Protein AF-A0A3B4X1A1-F1 (afdb_monomer)

Secondary structure (DSSP, 8-state):
---------SSHHHHHHHHHHHHHHHHHHHHHHHHHHHHHHHHHHHHHHHHHHHHHHHHHHHHHHHHHHH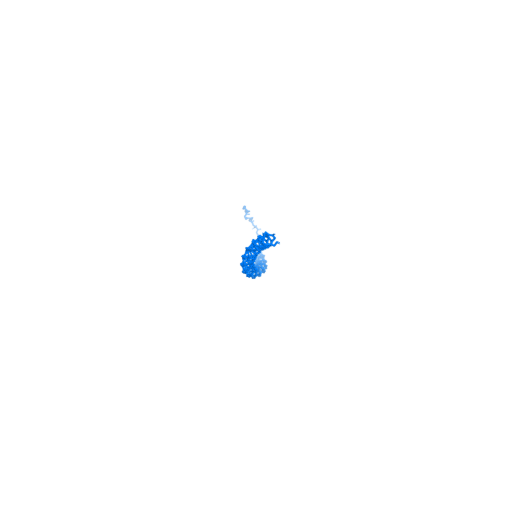HHHHHHHHHHHHHHHHHHHHHHHHHHHHHHHHHHHHHHHHHHHHHHHHHHHHHHH-

Organism: NCBI:txid1841481

Mean predicted aligned error: 9.8 Å

Radius of gyration: 51.91 Å; Cα contacts (8 Å, |Δi|>4): 2; chains: 1; bounding box: 93×18×146 Å

Foldseek 3Di:
DDPPPPDDDPDPVRVVVVVVVVVVVVVVVVVVVVVVVVVVVVVVVVVVVVVVVVVVVVVVVVVVVVVVVVVVVVVVVVVVVVVVVVVVVVVVVVVVVVVVVVVVVVVVVVVVVVVVVVVVVVVVVD

Structure (mmCIF, N/CA/C/O backbone):
data_AF-A0A3B4X1A1-F1
#
_entry.id   AF-A0A3B4X1A1-F1
#
loop_
_atom_site.group_PDB
_atom_site.id
_atom_site.type_symbol
_atom_site.label_atom_id
_atom_site.label_alt_id
_atom_site.label_comp_id
_atom_site.label_asym_id
_atom_site.label_entity_id
_atom_site.label_seq_id
_atom_site.pdbx_PDB_ins_code
_atom_site.Cartn_x
_atom_site.Cartn_y
_atom_site.Cartn_z
_atom_site.occupancy
_atom_site.B_iso_or_equiv
_atom_site.auth_seq_id
_atom_site.auth_comp_id
_atom_site.auth_asym_id
_atom_site.auth_atom_id
_atom_site.pdbx_PDB_model_num
ATOM 1 N N . MET A 1 1 ? -12.500 -7.239 60.678 1.00 36.41 1 MET A N 1
ATOM 2 C CA . MET A 1 1 ? -13.827 -7.825 60.943 1.00 36.41 1 MET A CA 1
ATOM 3 C C . MET A 1 1 ? -14.433 -7.022 62.071 1.00 36.41 1 MET A C 1
ATOM 5 O O . MET A 1 1 ? -13.824 -6.971 63.129 1.00 36.41 1 MET A O 1
ATOM 9 N N . VAL A 1 2 ? -15.509 -6.285 61.802 1.00 45.53 2 VAL A N 1
ATOM 10 C CA . VAL A 1 2 ? -16.198 -5.495 62.829 1.00 45.53 2 VAL A CA 1
ATOM 11 C C . VAL A 1 2 ? -17.078 -6.470 63.606 1.00 45.53 2 VAL A C 1
ATOM 13 O O . VAL A 1 2 ? -17.875 -7.182 62.997 1.00 45.53 2 VAL A O 1
ATOM 16 N N . GLU A 1 3 ? -16.858 -6.585 64.915 1.00 44.62 3 GLU A N 1
ATOM 17 C CA . GLU A 1 3 ? -17.705 -7.400 65.791 1.00 44.62 3 GLU A CA 1
ATOM 18 C C . GLU A 1 3 ? -19.159 -6.909 65.700 1.00 44.62 3 GLU A C 1
ATOM 20 O O . GLU A 1 3 ? -19.377 -5.693 65.698 1.00 44.62 3 GLU A O 1
ATOM 25 N N . PRO A 1 4 ? -20.166 -7.803 65.630 1.00 50.97 4 PRO A N 1
ATOM 26 C CA . PRO A 1 4 ? -21.552 -7.371 65.622 1.00 50.97 4 PRO A CA 1
ATOM 27 C C . PRO A 1 4 ? -21.868 -6.771 66.991 1.00 50.97 4 PRO A C 1
ATOM 29 O O . PRO A 1 4 ? -21.942 -7.479 67.998 1.00 50.97 4 PRO A O 1
ATOM 32 N N . THR A 1 5 ? -22.031 -5.451 67.040 1.00 55.78 5 THR A N 1
ATOM 33 C CA . THR A 1 5 ? -22.510 -4.754 68.229 1.00 55.78 5 THR A CA 1
ATOM 34 C C . THR A 1 5 ? -23.857 -5.343 68.623 1.00 55.78 5 THR A C 1
ATOM 36 O O . THR A 1 5 ? -24.813 -5.314 67.850 1.00 55.78 5 THR A O 1
ATOM 39 N N . THR A 1 6 ? -23.928 -5.896 69.832 1.00 59.66 6 THR A N 1
ATOM 40 C CA . THR A 1 6 ? -25.172 -6.394 70.419 1.00 59.66 6 THR A CA 1
ATOM 41 C C . THR A 1 6 ? -26.091 -5.203 70.690 1.00 59.66 6 THR A 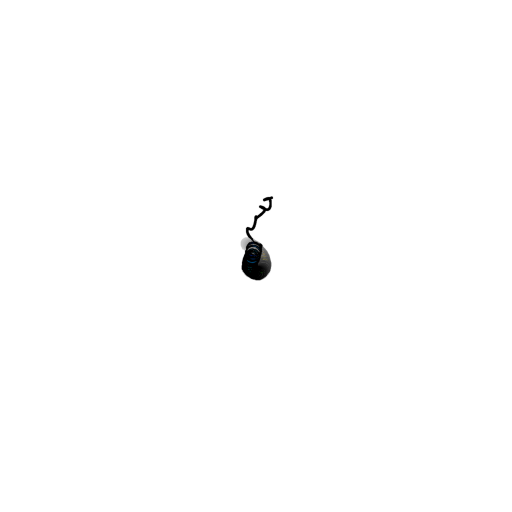C 1
ATOM 43 O O . THR A 1 6 ? -26.003 -4.553 71.730 1.00 59.66 6 THR A O 1
ATOM 46 N N . HIS A 1 7 ? -26.955 -4.878 69.726 1.00 67.38 7 HIS A N 1
ATOM 47 C CA . HIS A 1 7 ? -28.031 -3.912 69.928 1.00 67.38 7 HIS A CA 1
ATOM 48 C C . HIS A 1 7 ? -28.959 -4.450 71.024 1.00 67.38 7 HIS A C 1
ATOM 50 O O . HIS A 1 7 ? -29.606 -5.482 70.859 1.00 67.38 7 HIS A O 1
ATOM 56 N N . LYS A 1 8 ? -28.987 -3.779 72.181 1.00 77.62 8 LYS A N 1
ATOM 57 C CA . LYS A 1 8 ? -29.972 -4.052 73.233 1.00 77.62 8 LYS A CA 1
ATOM 58 C C . LYS A 1 8 ? -31.224 -3.237 72.933 1.00 77.62 8 LYS A C 1
ATOM 60 O O . LYS A 1 8 ? -31.203 -2.023 73.109 1.00 77.62 8 LYS A O 1
ATOM 65 N N . PHE A 1 9 ? -32.282 -3.901 72.485 1.00 81.69 9 PHE A N 1
ATOM 66 C CA . PHE A 1 9 ? -33.581 -3.278 72.236 1.00 81.69 9 PHE A CA 1
ATOM 67 C C . PHE A 1 9 ? -34.353 -3.101 73.549 1.00 81.69 9 PHE A C 1
ATOM 69 O O . PHE A 1 9 ? -34.308 -3.968 74.425 1.00 81.69 9 PHE A O 1
ATOM 76 N N . ALA A 1 10 ? -35.054 -1.979 73.704 1.00 81.69 10 ALA A N 1
ATOM 77 C CA . ALA A 1 10 ? -35.873 -1.692 74.879 1.00 81.69 10 ALA A CA 1
ATOM 78 C C . ALA A 1 10 ? -37.235 -2.411 74.830 1.00 81.69 10 ALA A C 1
ATOM 80 O O . ALA A 1 10 ? -37.881 -2.581 75.864 1.00 81.69 10 ALA A O 1
ATOM 81 N N . SER A 1 11 ? -37.671 -2.853 73.644 1.00 87.94 11 SER A N 1
ATOM 82 C CA . SER A 1 11 ? -38.887 -3.648 73.445 1.00 87.94 11 SER A CA 1
ATOM 83 C C . SER A 1 11 ? -38.797 -4.528 72.193 1.00 87.94 11 SER A C 1
ATOM 85 O O . SER A 1 11 ? -38.040 -4.232 71.270 1.00 87.94 11 SER A O 1
ATOM 87 N N . LEU A 1 12 ? -39.622 -5.580 72.134 1.00 84.06 12 LEU A N 1
ATOM 88 C CA . LEU A 1 12 ? -39.742 -6.449 70.955 1.00 84.06 12 LEU A CA 1
ATOM 89 C C . LEU A 1 12 ? -40.175 -5.666 69.699 1.00 84.06 12 LEU A C 1
ATOM 91 O O . LEU A 1 12 ? -39.822 -6.021 68.583 1.00 84.06 12 LEU A O 1
ATOM 95 N N . GLU A 1 13 ? -40.945 -4.596 69.882 1.00 88.88 13 GLU A N 1
ATOM 96 C CA . GLU A 1 13 ? -41.496 -3.775 68.801 1.00 88.88 13 GLU A CA 1
ATOM 97 C C . GLU A 1 13 ? -40.427 -2.870 68.168 1.00 88.88 13 GLU A C 1
ATOM 99 O O . GLU A 1 13 ? -40.399 -2.697 66.950 1.00 88.88 13 GLU A O 1
ATOM 104 N N . GLU A 1 14 ? -39.487 -2.379 68.981 1.00 88.19 14 GLU A N 1
ATOM 105 C CA . GLU A 1 14 ? -38.291 -1.664 68.521 1.00 88.19 14 GLU A CA 1
ATOM 106 C C . GLU A 1 14 ? -37.342 -2.591 67.746 1.00 88.19 14 GLU A C 1
ATOM 108 O O . GLU A 1 14 ? -36.850 -2.216 66.684 1.00 88.19 14 GLU A O 1
ATOM 113 N N . GLU A 1 15 ? -37.137 -3.821 68.228 1.00 86.12 15 GLU A N 1
ATOM 114 C CA . GLU A 1 15 ? -36.341 -4.835 67.526 1.00 86.12 15 GLU A CA 1
ATOM 115 C C . GLU A 1 15 ? -36.936 -5.166 66.148 1.00 86.12 15 GLU A C 1
ATOM 117 O O . GLU A 1 15 ? -36.232 -5.176 65.137 1.00 86.12 15 GLU A O 1
ATOM 122 N N . LEU A 1 16 ? -38.253 -5.380 66.087 1.00 88.38 16 LEU A N 1
ATOM 123 C CA . LEU A 1 16 ? -38.967 -5.689 64.846 1.00 88.38 16 LEU A CA 1
ATOM 124 C C . LEU A 1 16 ? -38.918 -4.513 63.856 1.00 88.38 16 LEU A C 1
ATOM 126 O O . LEU A 1 16 ? -38.740 -4.726 62.655 1.00 88.38 16 LEU A O 1
ATOM 130 N N . GLY A 1 17 ? -39.035 -3.277 64.354 1.00 90.81 17 GLY A N 1
ATOM 131 C CA . GLY A 1 17 ? -38.861 -2.056 63.565 1.00 90.81 17 GLY A CA 1
ATOM 132 C C . GLY A 1 17 ? -37.452 -1.933 62.986 1.00 90.81 17 GLY A C 1
ATOM 133 O O . GLY A 1 17 ? -37.304 -1.773 61.776 1.00 90.81 17 GLY A O 1
ATOM 134 N N . PHE A 1 18 ? -36.424 -2.109 63.821 1.00 91.12 18 PHE A N 1
ATOM 135 C CA . PHE A 1 18 ? -35.022 -2.047 63.408 1.00 91.12 18 PHE A CA 1
ATOM 136 C C . PHE A 1 18 ? -34.697 -3.050 62.294 1.00 91.12 18 PHE A C 1
ATOM 138 O O . PHE A 1 18 ? -34.164 -2.664 61.256 1.00 91.12 18 PHE A O 1
ATOM 145 N N . TRP A 1 19 ? -35.056 -4.328 62.461 1.00 93.25 19 TRP A N 1
ATOM 146 C CA . TRP A 1 19 ? -34.788 -5.347 61.439 1.00 93.25 19 TRP A CA 1
ATOM 147 C C . TRP A 1 19 ? -35.578 -5.116 60.150 1.00 93.25 19 TRP A C 1
ATOM 149 O O . TRP A 1 19 ? -35.079 -5.402 59.061 1.00 93.25 19 TRP A O 1
ATOM 159 N N . LYS A 1 20 ? -36.797 -4.575 60.249 1.00 93.44 20 LYS A N 1
ATOM 160 C CA . LYS A 1 20 ? -37.608 -4.217 59.081 1.00 93.44 20 LYS A CA 1
ATOM 161 C C . LYS A 1 20 ? -36.987 -3.067 58.293 1.00 93.44 20 LYS A C 1
ATOM 163 O O . LYS A 1 20 ? -36.944 -3.137 57.067 1.00 93.44 20 LYS A O 1
ATOM 168 N N . ASP A 1 21 ? -36.511 -2.034 58.977 1.00 93.69 21 ASP A N 1
ATOM 169 C CA . ASP A 1 21 ? -35.853 -0.898 58.333 1.00 93.69 21 ASP A CA 1
ATOM 170 C C . ASP A 1 21 ? -34.484 -1.293 57.771 1.00 93.69 21 ASP A C 1
ATOM 172 O O . ASP A 1 21 ? -34.147 -0.901 56.658 1.00 93.69 21 ASP A O 1
ATOM 176 N N . MET A 1 22 ? -33.751 -2.174 58.457 1.00 93.25 22 MET A N 1
ATOM 177 C CA . MET A 1 22 ? -32.514 -2.759 57.938 1.00 93.25 22 MET A CA 1
ATOM 178 C C . MET A 1 22 ? -32.749 -3.598 56.681 1.00 93.25 22 MET A C 1
ATOM 180 O O . MET A 1 22 ? -32.021 -3.464 55.702 1.00 93.25 22 MET A O 1
ATOM 184 N N . GLY A 1 23 ? -33.810 -4.409 56.664 1.00 93.06 23 GLY A N 1
ATOM 185 C CA . GLY A 1 23 ? -34.202 -5.168 55.479 1.00 93.06 23 GLY A CA 1
ATOM 186 C C . GLY A 1 23 ? -34.536 -4.271 54.284 1.00 93.06 23 GLY A C 1
ATOM 187 O O . GLY A 1 23 ? -34.139 -4.584 53.164 1.00 93.06 23 GLY A O 1
ATOM 188 N N . LYS A 1 24 ? -35.216 -3.140 54.515 1.00 94.31 24 LYS A N 1
ATOM 189 C CA . LYS A 1 24 ? -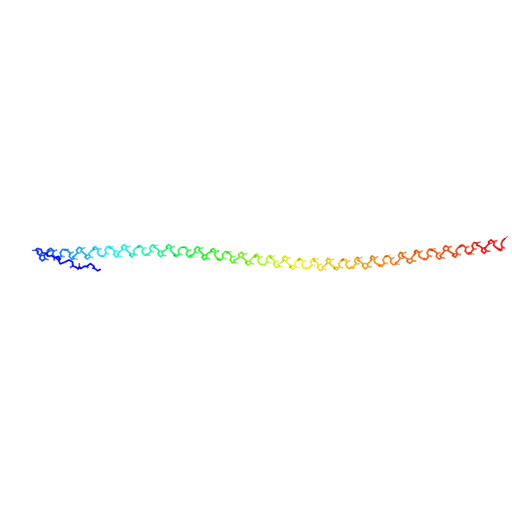35.491 -2.146 53.465 1.00 94.31 24 LYS A CA 1
ATOM 190 C C . LYS A 1 24 ? -34.220 -1.465 52.969 1.00 94.31 24 LYS A C 1
ATOM 192 O O . LYS A 1 24 ? -34.024 -1.399 51.765 1.00 94.31 24 LYS A O 1
ATOM 197 N N . PHE A 1 25 ? -33.352 -1.019 53.875 1.00 94.50 25 PHE A N 1
ATOM 198 C CA . PHE A 1 25 ? -32.094 -0.368 53.513 1.00 94.50 25 PHE A CA 1
ATOM 199 C C . PHE A 1 25 ? -31.215 -1.286 52.652 1.00 94.50 25 PHE A C 1
ATOM 201 O O . PHE A 1 25 ? -30.774 -0.891 51.578 1.00 94.50 25 PHE A O 1
ATOM 208 N N . SER A 1 26 ? -31.039 -2.549 53.055 1.00 93.69 26 SER A N 1
ATOM 209 C CA . SER A 1 26 ? -30.299 -3.527 52.247 1.00 93.69 26 SER A CA 1
ATOM 210 C C . SER A 1 26 ? -30.971 -3.821 50.901 1.00 93.69 26 SER A C 1
ATOM 212 O O . SER A 1 26 ? -30.288 -4.130 49.927 1.00 93.69 26 SER A O 1
ATOM 214 N N . GLN A 1 27 ? -32.303 -3.743 50.824 1.00 95.88 27 GLN A N 1
ATOM 215 C CA . GLN A 1 27 ? -33.026 -3.898 49.563 1.00 95.88 27 GLN A CA 1
ATOM 216 C C . GLN A 1 27 ? -32.802 -2.703 48.624 1.00 95.88 27 GLN A C 1
ATOM 218 O O . GLN A 1 27 ? -32.613 -2.913 47.427 1.00 95.88 27 GLN A O 1
ATOM 223 N N . GLU A 1 28 ? -32.813 -1.480 49.152 1.00 96.81 28 GLU A N 1
ATOM 224 C CA . GLU A 1 28 ? -32.535 -0.249 48.403 1.00 96.81 28 GLU A CA 1
ATOM 225 C C . GLU A 1 28 ? -31.085 -0.231 47.894 1.00 96.81 28 GLU A C 1
ATOM 227 O O . GLU A 1 28 ? -30.862 -0.057 46.698 1.00 96.81 28 GLU A O 1
ATOM 232 N N . GLU A 1 29 ? -30.110 -0.545 48.752 1.00 97.00 29 GLU A N 1
ATOM 233 C CA . GLU A 1 29 ? -28.690 -0.628 48.378 1.00 97.00 29 GLU A CA 1
ATOM 234 C C . GLU A 1 29 ? -28.447 -1.682 47.282 1.00 97.00 29 GLU A C 1
ATOM 236 O O . GLU A 1 29 ? -27.721 -1.442 46.313 1.00 97.00 29 GLU A O 1
ATOM 241 N N . LEU A 1 30 ? -29.108 -2.843 47.374 1.00 97.44 30 LEU A N 1
ATOM 242 C CA . LEU A 1 30 ? -29.038 -3.866 46.331 1.00 97.44 30 LEU A CA 1
ATOM 243 C C . LEU A 1 30 ? -29.633 -3.373 45.003 1.00 97.44 30 LEU A C 1
ATOM 245 O O . LEU A 1 30 ? -29.089 -3.682 43.942 1.00 97.44 30 LEU A O 1
ATOM 249 N N . GLN A 1 31 ? -30.743 -2.631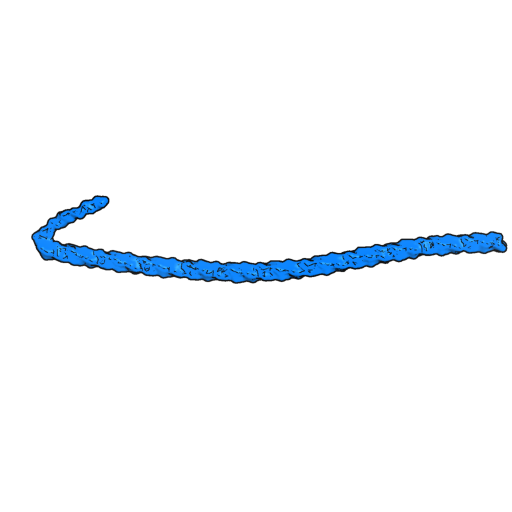 45.040 1.00 98.06 31 GLN A N 1
ATOM 250 C CA . GLN A 1 31 ? -31.362 -2.072 43.836 1.00 98.06 31 GLN A CA 1
ATOM 251 C C . GLN A 1 31 ? -30.464 -1.029 43.169 1.00 98.06 31 GLN A C 1
ATOM 253 O O . GLN A 1 31 ? -30.309 -1.068 41.947 1.00 98.06 31 GLN A O 1
ATOM 258 N N . GLU A 1 32 ? -29.844 -0.146 43.951 1.00 98.06 32 GLU A N 1
ATOM 259 C CA . GLU A 1 32 ? -28.874 0.830 43.452 1.00 98.06 32 GLU A CA 1
ATOM 260 C C . GLU A 1 32 ? -27.667 0.134 42.824 1.00 98.06 32 GLU A C 1
ATOM 262 O O . GLU A 1 32 ? -27.317 0.428 41.681 1.00 98.06 32 GLU A O 1
ATOM 267 N N . PHE A 1 33 ? -27.085 -0.858 43.505 1.00 97.88 33 PHE A N 1
ATOM 268 C CA . PHE A 1 33 ? -25.961 -1.623 42.965 1.00 97.88 33 PHE A CA 1
ATOM 269 C C . PHE A 1 33 ? -26.320 -2.317 41.646 1.00 97.88 33 PHE A C 1
ATOM 271 O O . PHE A 1 33 ? -25.563 -2.261 40.678 1.00 97.88 33 PHE A O 1
ATOM 278 N N . GLN A 1 34 ? -27.499 -2.940 41.574 1.00 98.38 34 GLN A N 1
ATOM 279 C CA . GLN A 1 34 ? -27.976 -3.576 40.347 1.00 98.38 34 GLN A CA 1
ATOM 280 C C . GLN A 1 34 ? -28.193 -2.571 39.214 1.00 98.38 34 GLN A C 1
ATOM 282 O O . GLN A 1 34 ? -27.936 -2.903 38.059 1.00 98.38 34 GLN A O 1
ATOM 287 N N . GLN A 1 35 ? -28.682 -1.368 39.518 1.00 98.31 35 GLN A N 1
ATOM 288 C CA . GLN A 1 35 ? -28.856 -0.321 38.517 1.00 98.31 35 GLN A CA 1
ATOM 289 C C . GLN A 1 35 ? -27.503 0.166 37.995 1.00 98.31 35 GLN A C 1
ATOM 291 O O . GLN A 1 35 ? -27.289 0.150 36.787 1.00 98.31 35 GLN A O 1
ATOM 296 N N . MET A 1 36 ? -26.569 0.474 38.894 1.00 98.06 36 MET A N 1
ATOM 297 C CA . MET A 1 36 ? -25.210 0.878 38.533 1.00 98.06 36 MET A CA 1
ATOM 298 C C . MET A 1 36 ? -24.484 -0.193 37.711 1.00 98.06 36 MET A C 1
ATOM 300 O O . MET A 1 36 ? -23.796 0.139 36.750 1.00 98.06 36 MET A O 1
ATOM 304 N N . SER A 1 37 ? -24.663 -1.478 38.046 1.00 98.19 37 SER A N 1
ATOM 305 C CA . SER A 1 37 ? -24.095 -2.587 37.266 1.00 98.19 37 SER A CA 1
ATOM 306 C C . SER A 1 37 ? -24.654 -2.612 35.846 1.00 98.19 37 SER A C 1
ATOM 308 O O . SER A 1 37 ? -23.888 -2.734 34.896 1.00 98.19 37 SER A O 1
ATOM 310 N N . ARG A 1 38 ? -25.975 -2.448 35.687 1.00 98.44 38 ARG A N 1
ATOM 311 C CA . ARG A 1 38 ? -26.614 -2.412 34.362 1.00 98.44 38 ARG A CA 1
ATOM 312 C C . ARG A 1 38 ? -26.142 -1.228 33.525 1.00 98.44 38 ARG A C 1
ATOM 314 O O . ARG A 1 38 ? -25.888 -1.398 32.337 1.00 98.44 38 ARG A O 1
ATOM 321 N N . ASP A 1 39 ? -26.032 -0.050 34.132 1.00 98.38 39 ASP A N 1
ATOM 322 C CA . ASP A 1 39 ? -25.588 1.152 33.423 1.00 98.38 39 ASP A CA 1
ATOM 323 C C . ASP A 1 39 ? -24.127 1.005 32.973 1.00 98.38 39 ASP A C 1
ATOM 325 O O . ASP A 1 39 ? -23.803 1.280 31.819 1.00 98.38 39 ASP A O 1
ATOM 329 N N . TYR A 1 40 ? -23.267 0.456 33.835 1.00 98.19 40 TYR A N 1
ATOM 330 C CA . TYR A 1 40 ? -21.873 0.176 33.496 1.00 98.19 40 TYR A CA 1
ATOM 331 C C . TYR A 1 40 ? -21.723 -0.890 32.399 1.00 98.19 40 TYR A C 1
ATOM 333 O O . TYR A 1 40 ? -20.919 -0.735 31.480 1.00 98.19 40 TYR A O 1
ATOM 341 N N . GLU A 1 41 ? -22.517 -1.962 32.450 1.00 98.44 41 GLU A N 1
ATOM 342 C CA . GLU A 1 41 ? -22.557 -2.974 31.388 1.00 98.44 41 GLU A CA 1
ATOM 343 C C . GLU A 1 41 ? -22.961 -2.355 30.040 1.00 98.44 41 GLU A C 1
ATOM 345 O O . GLU A 1 41 ? -22.314 -2.618 29.026 1.00 98.44 41 GLU A O 1
ATOM 350 N N . ALA A 1 42 ? -23.962 -1.469 30.025 1.00 98.50 42 ALA A N 1
ATOM 351 C CA . ALA A 1 42 ? -24.398 -0.782 28.810 1.00 98.50 42 ALA A CA 1
ATOM 352 C C . ALA A 1 42 ? -23.323 0.163 28.232 1.00 98.50 42 ALA A C 1
ATOM 354 O O . ALA A 1 42 ? -23.175 0.272 27.007 1.00 98.50 42 ALA A O 1
ATOM 355 N N . GLU A 1 43 ? -22.553 0.836 29.091 1.00 98.50 43 GLU A N 1
ATOM 356 C CA . GLU A 1 43 ? -21.402 1.649 28.681 1.00 98.50 43 GLU A CA 1
ATOM 357 C C . GLU A 1 43 ? -20.317 0.780 28.030 1.00 98.50 43 GLU A C 1
ATOM 359 O O . GLU A 1 43 ? -19.890 1.069 26.908 1.00 98.50 43 GLU A O 1
ATOM 364 N N . LEU A 1 44 ? -19.942 -0.333 28.669 1.00 98.44 44 LEU A N 1
ATOM 365 C CA . LEU A 1 44 ? -18.952 -1.272 28.135 1.00 98.44 44 LEU A CA 1
ATOM 366 C C . LEU A 1 44 ? -19.384 -1.881 26.796 1.00 98.44 44 LEU A C 1
ATOM 368 O O . LEU A 1 44 ? -18.574 -1.979 25.872 1.00 98.44 44 LEU A O 1
ATOM 372 N N . GLU A 1 45 ? -20.654 -2.263 26.654 1.00 98.44 45 GLU A N 1
ATOM 373 C CA . GLU A 1 45 ? -21.196 -2.762 25.385 1.00 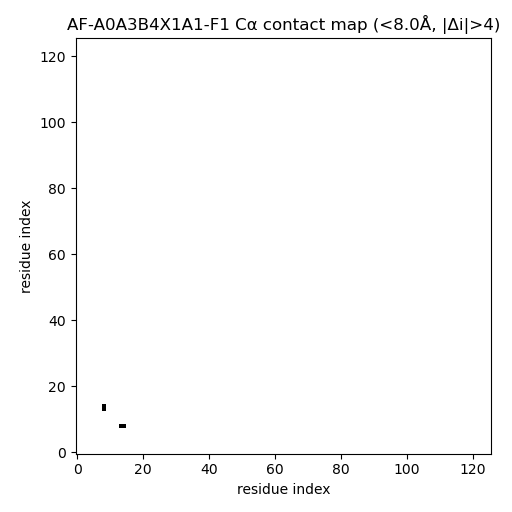98.44 45 GLU A CA 1
ATOM 374 C C . GLU A 1 45 ? -21.120 -1.704 24.275 1.00 98.44 45 GLU A C 1
ATOM 376 O O . GLU A 1 45 ? -20.805 -2.016 23.120 1.00 98.44 45 GLU A O 1
ATOM 381 N N . THR A 1 46 ? -21.368 -0.438 24.617 1.00 98.38 46 THR A N 1
ATOM 382 C CA . THR A 1 46 ? -21.281 0.679 23.672 1.00 98.38 46 THR A CA 1
ATOM 383 C C . THR A 1 46 ? -19.841 0.912 23.215 1.00 98.38 46 THR A C 1
ATOM 385 O O . THR A 1 46 ? -19.591 1.036 22.010 1.00 98.38 46 THR A O 1
ATOM 388 N N . GLU A 1 47 ? -18.886 0.923 24.147 1.00 98.44 47 GLU A N 1
ATOM 389 C CA . GLU A 1 47 ? -17.459 1.060 23.839 1.00 98.44 47 GLU A CA 1
ATOM 390 C C . GLU A 1 47 ? -16.944 -0.107 22.993 1.00 98.44 47 GLU A C 1
ATOM 392 O O . GLU A 1 47 ? -16.253 0.105 21.989 1.00 98.44 47 GLU A O 1
ATOM 397 N N . LEU A 1 48 ? -17.327 -1.340 23.343 1.00 98.50 48 LEU A N 1
ATOM 398 C CA . LEU A 1 48 ? -16.961 -2.534 22.588 1.00 98.50 48 LEU A CA 1
ATOM 399 C C . LEU A 1 48 ? -17.456 -2.430 21.145 1.00 98.50 48 LEU A C 1
ATOM 401 O O . LEU A 1 48 ? -16.667 -2.573 20.209 1.00 98.50 48 LEU A O 1
ATOM 405 N N . LYS A 1 49 ? -18.732 -2.087 20.950 1.00 98.56 49 LYS A N 1
ATOM 406 C CA . LYS A 1 49 ? -19.330 -1.926 19.620 1.00 98.56 49 LYS A CA 1
ATOM 407 C C . LYS A 1 49 ? -18.635 -0.840 18.799 1.00 98.56 49 LYS A C 1
ATOM 409 O O . LYS A 1 49 ? -18.439 -1.001 17.591 1.00 98.56 49 LYS A O 1
ATOM 414 N N . GLN A 1 50 ? -18.246 0.267 19.432 1.00 98.44 50 GLN A N 1
ATOM 415 C CA . GLN A 1 50 ? -17.493 1.325 18.762 1.00 98.44 50 GLN A CA 1
ATOM 416 C C . GLN A 1 50 ? -16.099 0.838 18.338 1.00 98.44 50 GLN A C 1
ATOM 418 O O . GLN A 1 50 ? -15.674 1.087 17.205 1.00 98.44 50 GLN A O 1
ATOM 423 N N . CYS A 1 51 ? -15.400 0.121 19.220 1.00 98.12 51 CYS A N 1
ATOM 424 C CA . CYS A 1 51 ? -14.079 -0.438 18.949 1.00 98.12 51 CYS A CA 1
ATOM 425 C C . CYS A 1 51 ? -14.124 -1.472 17.813 1.00 98.12 51 CYS A C 1
ATOM 427 O O . CYS A 1 51 ? -13.333 -1.395 16.869 1.00 98.12 51 CYS A O 1
ATOM 429 N N . GLU A 1 52 ? -15.097 -2.383 17.840 1.00 98.44 52 GLU A N 1
ATOM 430 C CA . GLU A 1 52 ? -15.341 -3.361 16.777 1.00 98.44 52 GLU A CA 1
ATOM 431 C C . GLU A 1 52 ? -15.649 -2.687 15.436 1.00 98.44 52 GLU A C 1
ATOM 433 O O . GLU A 1 52 ? -15.093 -3.074 14.403 1.00 98.44 52 GLU A O 1
ATOM 438 N N . GLY A 1 53 ? -16.479 -1.638 15.444 1.00 98.50 53 GLY A N 1
ATOM 439 C CA . GLY A 1 53 ? -16.774 -0.833 14.259 1.00 98.50 53 GLY A CA 1
ATOM 440 C C . GLY A 1 53 ? -15.513 -0.213 13.658 1.00 98.50 53 GLY A C 1
ATOM 441 O O . GLY A 1 53 ? -15.229 -0.399 12.472 1.00 98.50 53 GLY A O 1
ATOM 442 N N . ARG A 1 54 ? -14.697 0.439 14.492 1.00 98.38 54 ARG A N 1
ATOM 443 C CA . ARG A 1 54 ? -13.427 1.043 14.067 1.00 98.38 54 ARG A CA 1
ATOM 444 C C . ARG A 1 54 ? -12.445 0.001 13.533 1.00 98.38 54 ARG A C 1
ATOM 446 O O . ARG A 1 54 ? -11.775 0.242 12.532 1.00 98.38 54 ARG A O 1
ATOM 453 N N . ASN A 1 55 ? -12.360 -1.165 14.171 1.00 98.25 55 ASN A N 1
ATOM 454 C CA . ASN A 1 55 ? -11.493 -2.251 13.720 1.00 98.25 55 ASN A CA 1
ATOM 455 C C . ASN A 1 55 ? -11.935 -2.779 12.345 1.00 98.25 55 ASN A C 1
ATOM 457 O O . ASN A 1 55 ? -11.120 -2.932 11.436 1.00 98.25 55 ASN A O 1
ATOM 461 N N . LYS A 1 56 ? -13.244 -2.958 12.141 1.00 98.56 56 LYS A N 1
ATOM 462 C CA . LYS A 1 56 ? -13.803 -3.355 10.845 1.00 98.56 56 LYS A CA 1
ATOM 463 C C . LYS A 1 56 ? -13.478 -2.344 9.743 1.00 98.56 56 LYS A C 1
ATOM 465 O O . LYS A 1 56 ? -13.061 -2.744 8.658 1.00 98.56 56 LYS A O 1
ATOM 470 N N . GLU A 1 57 ? -13.626 -1.049 10.011 1.00 98.50 57 GLU A N 1
ATOM 471 C CA . GLU A 1 57 ? -13.252 0.008 9.062 1.00 98.50 57 GLU A CA 1
ATOM 472 C C . GLU A 1 57 ? -11.756 -0.016 8.731 1.00 98.50 57 GLU A C 1
ATOM 474 O O . GLU A 1 57 ? -11.373 0.082 7.562 1.00 98.50 57 GLU A O 1
ATOM 479 N N . LEU A 1 58 ? -10.898 -0.190 9.740 1.00 98.50 58 LEU A N 1
ATOM 480 C CA . LEU A 1 58 ? -9.454 -0.309 9.544 1.00 98.50 58 LEU A CA 1
ATOM 481 C C . LEU A 1 58 ? -9.093 -1.529 8.694 1.00 98.50 58 LEU A C 1
ATOM 483 O O . LEU A 1 58 ? -8.259 -1.405 7.799 1.00 98.50 58 LEU A O 1
ATOM 487 N N . LEU A 1 59 ? -9.737 -2.677 8.911 1.00 98.62 59 LEU A N 1
ATOM 488 C CA . LEU A 1 59 ? -9.531 -3.881 8.102 1.00 98.62 59 LEU A CA 1
ATOM 489 C C . LEU A 1 59 ? -9.949 -3.672 6.643 1.00 98.62 59 LEU A C 1
ATOM 491 O O . LEU A 1 59 ? -9.202 -4.035 5.734 1.00 98.62 59 LEU A O 1
ATOM 495 N N . LEU A 1 60 ? -11.105 -3.047 6.403 1.00 98.56 60 LEU A N 1
ATOM 496 C CA . LEU A 1 60 ? -11.561 -2.717 5.049 1.00 98.56 60 LEU A CA 1
ATOM 497 C C . LEU A 1 60 ? -10.582 -1.772 4.344 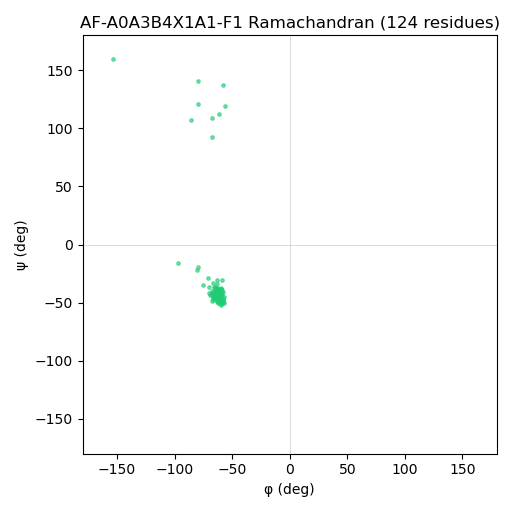1.00 98.56 60 LEU A C 1
ATOM 499 O O . LEU A 1 60 ? -10.197 -2.020 3.200 1.00 98.56 60 LEU A O 1
ATOM 503 N N . ASN A 1 61 ? -10.126 -0.730 5.040 1.00 98.50 61 ASN A N 1
ATOM 504 C CA . ASN A 1 61 ? -9.128 0.195 4.513 1.00 98.50 61 ASN A CA 1
ATOM 505 C C . ASN A 1 61 ? -7.789 -0.495 4.245 1.00 98.50 61 ASN A C 1
ATOM 507 O O . ASN A 1 61 ? -7.180 -0.254 3.205 1.00 98.50 61 ASN A O 1
ATOM 511 N N . ASN A 1 62 ? -7.342 -1.379 5.138 1.00 98.56 62 ASN A N 1
ATOM 512 C CA . ASN A 1 62 ? -6.107 -2.132 4.952 1.00 98.56 62 ASN A CA 1
ATOM 513 C C . ASN A 1 62 ? -6.183 -3.020 3.705 1.00 98.56 62 ASN A C 1
ATOM 515 O O . ASN A 1 62 ? -5.264 -3.003 2.891 1.00 98.56 62 ASN A O 1
ATOM 519 N N . ASN A 1 63 ? -7.295 -3.731 3.518 1.00 98.50 63 ASN A N 1
ATOM 520 C CA . ASN A 1 63 ? -7.512 -4.564 2.338 1.00 98.50 63 ASN A CA 1
ATOM 521 C C . ASN A 1 63 ? -7.536 -3.733 1.051 1.00 98.50 63 ASN A C 1
ATOM 523 O O . ASN A 1 63 ? -6.862 -4.093 0.088 1.00 98.50 63 ASN A O 1
ATOM 527 N N . ARG A 1 64 ? -8.233 -2.589 1.049 1.00 98.56 64 ARG A N 1
ATOM 528 C CA . ARG A 1 64 ? -8.238 -1.665 -0.095 1.00 98.56 64 ARG A CA 1
ATOM 529 C C . ARG A 1 64 ? -6.825 -1.193 -0.443 1.00 98.56 64 ARG A C 1
ATOM 531 O O . ARG A 1 64 ? -6.416 -1.298 -1.593 1.00 98.56 64 ARG A O 1
ATOM 538 N N . LEU A 1 65 ? -6.067 -0.726 0.550 1.00 98.50 65 LEU A N 1
ATOM 539 C CA . LEU A 1 65 ? -4.697 -0.245 0.348 1.00 98.50 65 LEU A CA 1
ATOM 540 C C . LEU A 1 65 ? -3.759 -1.354 -0.141 1.00 98.50 65 LEU A C 1
ATOM 542 O O . LEU A 1 65 ? -2.905 -1.096 -0.983 1.00 98.50 65 LEU A O 1
ATOM 546 N N . ARG A 1 66 ? -3.922 -2.593 0.341 1.00 98.56 66 ARG A N 1
ATOM 547 C CA . ARG A 1 66 ? -3.159 -3.747 -0.161 1.00 98.56 66 ARG A CA 1
ATOM 548 C C . ARG A 1 66 ? -3.439 -4.013 -1.637 1.00 98.56 66 ARG A C 1
ATOM 550 O O . ARG A 1 66 ? -2.496 -4.224 -2.389 1.00 98.56 66 ARG A O 1
ATOM 557 N N . MET A 1 67 ? -4.704 -3.971 -2.051 1.00 98.50 67 MET A N 1
ATOM 558 C CA . MET A 1 67 ? -5.076 -4.147 -3.459 1.00 98.50 67 MET A CA 1
ATOM 559 C C . MET A 1 67 ? -4.539 -3.015 -4.342 1.00 98.50 67 MET A C 1
ATOM 561 O O . MET A 1 67 ? -4.038 -3.270 -5.433 1.00 98.50 67 MET A O 1
ATOM 565 N N . GL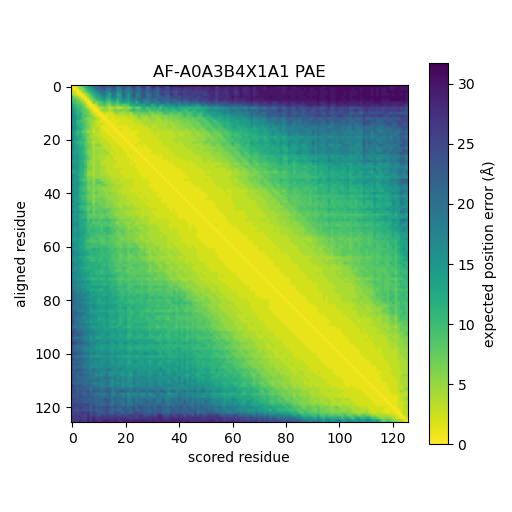U A 1 68 ? -4.614 -1.766 -3.875 1.00 98.44 68 GLU A N 1
ATOM 566 C CA . GLU A 1 68 ? -4.047 -0.614 -4.588 1.00 98.44 68 GLU A CA 1
ATOM 567 C C . GLU A 1 68 ? -2.530 -0.742 -4.749 1.00 98.44 68 GLU A C 1
ATOM 569 O O . GLU A 1 68 ? -2.003 -0.503 -5.834 1.00 98.44 68 GLU A O 1
ATOM 574 N N . LEU A 1 69 ? -1.838 -1.169 -3.692 1.00 98.56 69 LEU A N 1
ATOM 575 C CA . LEU A 1 69 ? -0.400 -1.401 -3.709 1.00 98.56 69 LEU A CA 1
ATOM 576 C C . LEU A 1 69 ? -0.016 -2.503 -4.700 1.00 98.56 69 LEU A C 1
ATOM 578 O O . LEU A 1 69 ? 0.943 -2.323 -5.448 1.00 98.56 69 LEU A O 1
ATOM 582 N N . GLU A 1 70 ? -0.764 -3.605 -4.741 1.00 98.56 70 GLU A N 1
ATOM 583 C CA . GLU A 1 70 ? -0.496 -4.696 -5.681 1.00 98.56 70 GLU A CA 1
ATOM 584 C C . GLU A 1 70 ? -0.707 -4.259 -7.134 1.00 98.56 70 GLU A C 1
ATOM 586 O O . GLU A 1 70 ? 0.174 -4.431 -7.968 1.00 98.56 70 GLU A O 1
ATOM 591 N N .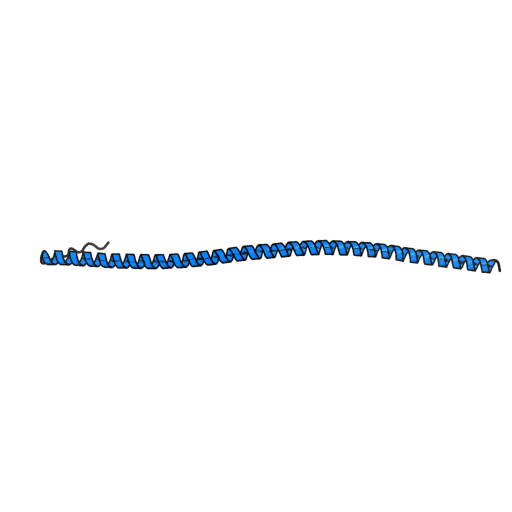 ASN A 1 71 ? -1.802 -3.553 -7.418 1.00 98.44 71 ASN A N 1
ATOM 592 C CA . ASN A 1 71 ? -2.069 -3.001 -8.748 1.00 98.44 71 ASN A CA 1
ATOM 593 C C . ASN A 1 71 ? -0.973 -2.021 -9.210 1.00 98.44 71 ASN A C 1
ATOM 595 O O . ASN A 1 71 ? -0.607 -1.982 -10.384 1.00 98.44 71 ASN A O 1
ATOM 599 N N . ILE A 1 72 ? -0.438 -1.199 -8.299 1.00 98.44 72 ILE A N 1
ATOM 600 C CA . ILE A 1 72 ? 0.670 -0.289 -8.622 1.00 98.44 72 ILE A CA 1
ATOM 601 C C . ILE A 1 72 ? 1.949 -1.077 -8.919 1.00 98.44 72 ILE A C 1
ATOM 603 O O . ILE A 1 72 ? 2.647 -0.735 -9.873 1.00 98.44 72 ILE A O 1
ATOM 607 N N . LYS A 1 73 ? 2.248 -2.125 -8.144 1.00 98.62 73 LYS A N 1
ATOM 608 C CA . LYS A 1 73 ? 3.403 -2.995 -8.396 1.00 98.62 73 LYS A CA 1
ATOM 609 C C . LYS A 1 73 ? 3.306 -3.692 -9.745 1.00 98.62 73 LYS A C 1
ATOM 611 O O . LYS A 1 73 ? 4.242 -3.579 -10.524 1.00 98.62 73 LYS A O 1
ATOM 616 N N . GLU A 1 74 ? 2.173 -4.319 -10.053 1.00 98.50 74 GLU A N 1
ATOM 617 C CA . GLU A 1 74 ? 1.955 -5.000 -11.336 1.00 98.50 74 GLU A CA 1
ATOM 618 C C . GLU A 1 74 ? 2.155 -4.042 -12.519 1.00 98.50 74 GLU A C 1
ATOM 620 O O . GLU A 1 74 ? 2.857 -4.351 -13.484 1.00 98.50 74 GLU A O 1
ATOM 625 N N . LYS A 1 75 ? 1.596 -2.827 -12.428 1.00 98.50 75 LYS A N 1
ATOM 626 C CA . LYS A 1 75 ? 1.787 -1.792 -13.454 1.00 98.50 75 LYS A CA 1
ATOM 627 C C . LYS A 1 75 ? 3.241 -1.362 -13.578 1.00 98.50 75 LYS A C 1
ATOM 629 O O . LYS A 1 75 ? 3.724 -1.197 -14.696 1.00 98.50 75 LYS A O 1
ATOM 634 N N . PHE A 1 76 ? 3.919 -1.161 -12.453 1.00 98.38 76 PHE A N 1
ATOM 635 C CA . PHE A 1 76 ? 5.324 -0.781 -12.442 1.00 98.38 76 PHE A CA 1
ATOM 636 C C . PHE A 1 76 ? 6.195 -1.870 -13.070 1.00 98.38 76 PHE A C 1
ATOM 638 O O . PHE A 1 76 ? 7.013 -1.564 -13.931 1.00 98.38 76 PHE A O 1
ATOM 645 N N . GLU A 1 77 ? 5.995 -3.133 -12.697 1.00 98.50 77 GLU A N 1
ATOM 646 C CA . GLU A 1 77 ? 6.741 -4.269 -13.242 1.00 98.50 77 GLU A CA 1
ATOM 647 C C . GLU A 1 77 ? 6.519 -4.422 -14.749 1.00 98.50 77 GLU A C 1
ATOM 649 O O . GLU A 1 77 ? 7.491 -4.559 -15.494 1.00 98.50 77 GLU A O 1
ATOM 654 N N . SER A 1 78 ? 5.271 -4.306 -15.217 1.00 98.25 78 SER A N 1
ATOM 655 C CA . SER A 1 78 ? 4.954 -4.323 -16.650 1.00 98.25 78 SER A CA 1
ATOM 656 C C . SER A 1 78 ? 5.658 -3.188 -17.394 1.00 98.25 78 SER A C 1
ATOM 658 O O . SER A 1 78 ? 6.361 -3.436 -18.370 1.00 98.25 78 SER A O 1
ATOM 660 N N . GLN A 1 79 ? 5.522 -1.947 -16.916 1.00 98.19 79 GLN A N 1
ATOM 661 C CA . GLN A 1 79 ? 6.152 -0.783 -17.548 1.00 98.19 79 GLN A CA 1
ATOM 662 C C . GLN A 1 79 ? 7.676 -0.879 -17.535 1.00 98.19 79 GLN A C 1
ATOM 664 O O . GLN A 1 79 ? 8.332 -0.490 -18.499 1.00 98.19 79 GLN A O 1
ATOM 669 N N . HIS A 1 80 ? 8.249 -1.394 -16.449 1.00 98.38 80 HIS A N 1
ATOM 670 C CA . HIS A 1 80 ? 9.684 -1.571 -16.327 1.00 98.38 80 HIS A CA 1
ATOM 671 C C . HIS A 1 80 ? 10.201 -2.637 -17.299 1.00 98.38 80 HIS A C 1
ATOM 673 O O . HIS A 1 80 ? 11.203 -2.409 -17.975 1.00 98.38 80 HIS A O 1
ATOM 679 N N . SER A 1 81 ? 9.496 -3.765 -17.422 1.00 98.38 81 SER A N 1
ATOM 680 C CA . SER A 1 81 ? 9.828 -4.817 -18.386 1.00 98.38 81 SER A CA 1
ATOM 681 C C . SER A 1 81 ? 9.757 -4.310 -19.829 1.00 98.38 81 SER A C 1
ATOM 683 O O . SER A 1 81 ? 10.699 -4.514 -20.599 1.00 98.38 81 SER A O 1
ATOM 685 N N . ASP A 1 82 ? 8.697 -3.576 -20.174 1.00 98.38 82 ASP A N 1
ATOM 686 C CA . ASP A 1 82 ? 8.539 -2.974 -21.498 1.00 98.38 82 ASP A CA 1
ATOM 687 C C . ASP A 1 82 ? 9.646 -1.952 -21.786 1.00 98.38 82 ASP A C 1
ATOM 689 O O . ASP A 1 82 ? 10.254 -1.972 -22.858 1.00 98.38 82 ASP A O 1
ATOM 693 N N . ALA A 1 83 ? 9.970 -1.091 -20.816 1.00 98.31 83 ALA A N 1
ATOM 694 C CA . ALA A 1 83 ? 11.045 -0.113 -20.946 1.00 98.31 83 ALA A CA 1
ATOM 695 C C . ALA A 1 83 ? 12.404 -0.784 -21.183 1.00 98.31 83 ALA A C 1
ATOM 697 O O . ALA A 1 83 ? 13.139 -0.364 -22.076 1.00 98.31 83 ALA A O 1
ATOM 698 N N . LEU A 1 84 ? 12.726 -1.848 -20.440 1.00 98.50 84 LEU A N 1
ATOM 699 C CA . LEU A 1 84 ? 13.954 -2.617 -20.651 1.00 98.50 84 LEU A CA 1
ATOM 700 C C . LEU A 1 84 ? 14.004 -3.216 -22.058 1.00 98.50 84 LEU A C 1
ATOM 702 O O . LEU A 1 84 ? 15.018 -3.091 -22.740 1.00 98.50 84 LEU A O 1
ATOM 706 N N . ARG A 1 85 ? 12.895 -3.795 -22.532 1.00 98.44 85 ARG A N 1
ATOM 707 C CA . ARG A 1 85 ? 12.808 -4.336 -23.894 1.00 98.44 85 ARG A CA 1
ATOM 708 C C . ARG A 1 85 ? 13.030 -3.256 -24.955 1.00 98.44 85 ARG A C 1
ATOM 710 O O . ARG A 1 85 ? 13.727 -3.503 -25.938 1.00 98.44 85 ARG A O 1
ATOM 717 N N . HIS A 1 86 ? 12.457 -2.069 -24.763 1.00 98.25 86 HIS A N 1
ATOM 718 C CA . HIS A 1 86 ? 12.657 -0.935 -25.664 1.00 98.25 86 HIS A CA 1
ATOM 719 C C . HIS A 1 86 ? 14.104 -0.443 -25.674 1.00 98.25 86 HIS A C 1
ATOM 721 O O . HIS A 1 86 ? 14.637 -0.183 -26.751 1.00 98.25 86 HIS A O 1
ATOM 727 N N . ILE A 1 87 ? 14.740 -0.347 -24.504 1.00 98.38 87 ILE A N 1
ATOM 728 C CA . ILE A 1 87 ? 16.149 0.041 -24.388 1.00 98.38 87 ILE A CA 1
ATOM 729 C C . ILE A 1 87 ? 17.026 -0.955 -25.145 1.00 98.38 87 ILE A C 1
ATOM 731 O O . ILE A 1 87 ? 17.778 -0.534 -26.018 1.00 98.38 87 ILE A O 1
ATOM 735 N N . SER A 1 88 ? 16.868 -2.260 -24.906 1.00 98.44 88 SER A N 1
ATOM 736 C CA . SER A 1 88 ? 17.667 -3.280 -25.596 1.00 98.44 88 SER A CA 1
ATOM 737 C C . SER A 1 88 ? 17.491 -3.236 -27.117 1.00 98.44 88 SER A C 1
ATOM 739 O O . SER A 1 88 ? 18.472 -3.315 -27.851 1.00 98.44 88 SER A O 1
ATOM 741 N N . ALA A 1 89 ? 16.263 -3.039 -27.606 1.00 98.50 89 ALA A N 1
ATOM 742 C CA . ALA A 1 89 ? 16.016 -2.887 -29.040 1.00 98.50 89 ALA A CA 1
ATOM 743 C C . ALA A 1 89 ? 16.675 -1.618 -29.616 1.00 98.50 89 ALA A C 1
ATOM 745 O O . ALA A 1 89 ? 17.181 -1.626 -30.737 1.00 98.50 89 ALA A O 1
ATOM 746 N N . MET A 1 90 ? 16.682 -0.512 -28.866 1.00 98.38 90 MET A N 1
ATOM 747 C CA . MET A 1 90 ? 17.378 0.709 -29.282 1.00 98.38 90 MET A CA 1
ATOM 748 C C . MET A 1 90 ? 18.898 0.539 -29.294 1.00 98.38 90 MET A C 1
ATOM 750 O O . MET A 1 90 ? 19.545 1.031 -30.217 1.00 98.38 90 MET A O 1
ATOM 754 N N . GLU A 1 91 ? 19.463 -0.161 -28.313 1.00 98.50 91 GLU A N 1
ATOM 755 C CA . GLU A 1 91 ? 20.892 -0.480 -28.261 1.00 98.50 91 GLU A CA 1
ATOM 756 C C . GLU A 1 91 ? 21.318 -1.349 -29.452 1.00 98.50 91 GLU A C 1
ATOM 758 O O . GLU A 1 91 ? 22.335 -1.062 -30.085 1.00 98.50 91 GLU A O 1
ATOM 763 N N . GLU A 1 92 ? 20.513 -2.353 -29.813 1.00 98.50 92 GLU A N 1
ATOM 764 C CA . GLU A 1 92 ? 20.748 -3.202 -30.986 1.00 98.50 92 GLU A CA 1
ATOM 765 C C . GLU A 1 92 ? 20.717 -2.390 -32.289 1.00 98.50 92 GLU A C 1
ATOM 767 O O . GLU A 1 92 ? 21.678 -2.419 -33.060 1.00 98.50 92 GLU A O 1
ATOM 772 N N . ASN A 1 93 ? 19.675 -1.580 -32.495 1.00 98.38 93 ASN A N 1
ATOM 773 C CA . ASN A 1 93 ? 19.562 -0.712 -33.672 1.00 98.38 93 ASN A CA 1
ATOM 774 C C . ASN A 1 93 ? 20.724 0.291 -33.769 1.00 98.38 93 ASN A C 1
ATOM 776 O O . ASN A 1 93 ? 21.208 0.601 -34.863 1.00 98.38 93 ASN A O 1
ATOM 780 N N . LEU A 1 94 ? 21.178 0.824 -32.631 1.00 98.50 94 LEU A N 1
ATOM 781 C CA . LEU A 1 94 ? 22.317 1.736 -32.581 1.00 98.50 94 LEU A CA 1
ATOM 782 C C . LEU A 1 94 ? 23.611 1.023 -32.989 1.00 98.50 94 LEU A C 1
ATOM 784 O O . LEU A 1 94 ? 24.405 1.590 -33.749 1.00 98.50 94 LEU A O 1
ATOM 788 N N . ALA A 1 95 ? 23.818 -0.205 -32.509 1.00 98.50 95 ALA A N 1
ATOM 789 C CA . ALA A 1 95 ? 24.961 -1.031 -32.877 1.00 98.50 95 ALA A CA 1
ATOM 790 C C . ALA A 1 95 ? 24.9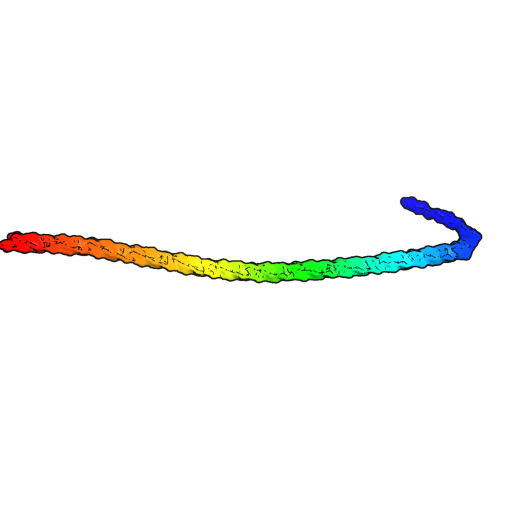49 -1.364 -34.377 1.00 98.50 95 ALA A C 1
ATOM 792 O O . ALA A 1 95 ? 25.968 -1.185 -35.046 1.00 98.50 95 ALA A O 1
ATOM 793 N N . GLU A 1 96 ? 23.796 -1.755 -34.926 1.00 98.56 96 GLU A N 1
ATOM 794 C CA . GLU A 1 96 ? 23.628 -2.026 -36.358 1.00 98.56 96 GLU A CA 1
ATOM 795 C C . GLU A 1 96 ? 23.917 -0.780 -37.203 1.00 98.56 96 GLU A C 1
ATOM 797 O O . GLU A 1 96 ? 24.748 -0.814 -38.113 1.00 98.56 96 GLU A O 1
ATOM 802 N N . THR A 1 97 ? 23.307 0.357 -36.858 1.00 98.25 97 THR A N 1
ATOM 803 C CA . THR A 1 97 ? 23.515 1.627 -37.572 1.00 98.25 97 THR A CA 1
ATOM 804 C C . THR A 1 97 ? 24.983 2.053 -37.531 1.00 98.25 97 THR A C 1
ATOM 806 O O . THR A 1 97 ? 25.530 2.543 -38.521 1.00 98.25 97 THR A O 1
ATOM 809 N N . THR A 1 98 ? 25.643 1.842 -36.392 1.00 98.38 98 THR A N 1
ATOM 810 C CA . THR A 1 98 ? 27.072 2.115 -36.218 1.00 98.38 98 THR A CA 1
ATOM 811 C C . THR A 1 98 ? 27.922 1.212 -37.109 1.00 98.38 98 THR A C 1
ATOM 813 O O . THR A 1 98 ? 28.795 1.715 -37.815 1.00 98.38 98 THR A O 1
ATOM 816 N N . ALA A 1 99 ? 27.628 -0.088 -37.158 1.00 98.50 99 ALA A N 1
ATOM 817 C CA . ALA A 1 99 ? 28.334 -1.032 -38.019 1.00 98.50 99 ALA A CA 1
ATOM 818 C C . ALA A 1 99 ? 28.169 -0.692 -39.510 1.00 98.50 99 ALA A C 1
ATOM 820 O O . ALA A 1 99 ? 29.149 -0.692 -40.257 1.00 98.50 99 ALA A O 1
ATOM 821 N N . VAL A 1 100 ? 26.953 -0.335 -39.941 1.00 98.38 100 VAL A N 1
ATOM 822 C CA . VAL A 1 100 ? 26.678 0.108 -41.319 1.00 98.38 100 VAL A CA 1
ATOM 823 C C . VAL A 1 100 ? 27.453 1.382 -41.646 1.00 98.38 100 VAL A C 1
ATOM 825 O O . VAL A 1 100 ? 28.095 1.459 -42.694 1.00 98.38 100 VAL A O 1
ATOM 828 N N . ARG A 1 101 ? 27.446 2.374 -40.750 1.00 98.38 101 ARG A N 1
ATOM 829 C CA . ARG A 1 101 ? 28.218 3.612 -40.922 1.00 98.38 101 ARG A CA 1
ATOM 830 C C . ARG A 1 101 ? 29.708 3.319 -41.084 1.00 98.38 101 ARG A C 1
ATOM 832 O O . ARG A 1 101 ? 30.331 3.851 -42.002 1.00 98.38 101 ARG A O 1
ATOM 839 N N . ASP A 1 102 ? 30.273 2.489 -40.215 1.00 98.44 102 ASP A N 1
ATOM 840 C CA . ASP A 1 102 ? 31.702 2.169 -40.232 1.00 98.44 102 ASP A CA 1
ATOM 841 C C . ASP A 1 102 ? 32.079 1.394 -41.508 1.00 98.44 102 ASP A C 1
ATOM 843 O O . ASP A 1 102 ? 33.120 1.657 -42.119 1.00 98.44 102 ASP A O 1
ATOM 847 N N . HIS A 1 103 ? 31.197 0.505 -41.979 1.00 98.31 103 HIS A N 1
ATOM 848 C CA . HIS A 1 103 ? 31.356 -0.175 -43.262 1.00 98.31 103 HIS A CA 1
ATOM 849 C C . HIS A 1 103 ? 31.349 0.806 -44.444 1.00 98.31 103 HIS A C 1
ATOM 851 O O . HIS A 1 103 ? 32.251 0.761 -45.279 1.00 98.31 103 HIS A O 1
ATOM 857 N N . LEU A 1 104 ? 30.385 1.731 -44.493 1.00 98.31 104 LEU A N 1
ATOM 858 C CA . LEU A 1 104 ? 30.305 2.746 -45.548 1.00 98.31 104 LEU A CA 1
ATOM 859 C C . LEU A 1 104 ? 31.528 3.670 -45.550 1.00 98.31 104 LEU A C 1
ATOM 861 O O . LEU A 1 104 ? 32.048 3.988 -46.615 1.00 98.31 104 LEU A O 1
ATOM 865 N N . GLN A 1 105 ? 32.035 4.061 -44.378 1.00 98.31 105 GLN A N 1
ATOM 866 C CA . GLN A 1 105 ? 33.267 4.850 -44.278 1.00 98.31 105 GLN A CA 1
ATOM 867 C C . GLN A 1 105 ? 34.477 4.107 -44.846 1.00 98.31 105 GLN A C 1
ATOM 869 O O . GLN A 1 105 ? 35.301 4.708 -45.536 1.00 98.31 105 GLN A O 1
ATOM 874 N N . LYS A 1 106 ? 34.592 2.804 -44.571 1.00 98.31 106 LYS A N 1
ATOM 875 C CA . LYS A 1 106 ? 35.648 1.974 -45.153 1.00 98.31 106 LYS A CA 1
ATOM 876 C C . LYS A 1 106 ? 35.504 1.888 -46.672 1.00 98.31 106 LYS A C 1
ATOM 878 O O . LYS A 1 106 ? 36.482 2.099 -47.380 1.00 98.31 106 LYS A O 1
ATOM 883 N N . TYR A 1 107 ? 34.289 1.646 -47.155 1.00 98.38 107 TYR A N 1
ATOM 884 C CA . TYR A 1 107 ? 34.004 1.541 -48.582 1.00 98.38 107 TYR A CA 1
ATOM 885 C C . TYR A 1 107 ? 34.311 2.841 -49.343 1.00 98.38 107 TYR A C 1
ATOM 887 O O . TYR A 1 107 ? 34.899 2.796 -50.419 1.00 98.38 107 TYR A O 1
ATOM 895 N N . ILE A 1 108 ? 34.004 4.009 -48.763 1.00 98.19 108 ILE A N 1
ATOM 896 C CA . ILE A 1 108 ? 34.374 5.314 -49.339 1.00 98.19 108 ILE A CA 1
ATOM 897 C C . ILE A 1 108 ? 35.892 5.419 -49.521 1.00 98.19 108 ILE A C 1
ATOM 899 O O . ILE A 1 108 ? 36.340 5.766 -50.609 1.00 98.19 108 ILE A O 1
ATOM 903 N N . ARG A 1 109 ? 36.686 5.055 -48.506 1.00 97.88 109 ARG A N 1
ATOM 904 C CA . ARG A 1 109 ? 38.157 5.091 -48.604 1.00 97.88 109 ARG A CA 1
ATOM 905 C C . ARG A 1 109 ? 38.697 4.153 -49.684 1.00 97.88 109 ARG A C 1
ATOM 907 O O . ARG A 1 109 ? 39.646 4.503 -50.377 1.00 97.88 109 ARG A O 1
ATOM 914 N N . GLU A 1 110 ? 38.108 2.967 -49.828 1.00 97.88 110 GLU A N 1
ATOM 915 C CA . GLU A 1 110 ? 38.483 2.012 -50.881 1.00 97.88 110 GLU A CA 1
ATOM 916 C C . GLU A 1 110 ? 38.184 2.573 -52.283 1.00 97.88 110 GLU A C 1
ATOM 918 O O . GLU A 1 110 ? 39.007 2.442 -53.190 1.00 97.88 110 GLU A O 1
ATOM 923 N N . LEU A 1 111 ? 37.041 3.247 -52.457 1.00 97.94 111 LEU A N 1
ATOM 924 C CA . LEU A 1 111 ? 36.696 3.925 -53.710 1.00 97.94 111 LEU A CA 1
ATOM 925 C C . LEU A 1 111 ? 37.631 5.101 -54.012 1.00 97.94 111 LEU A C 1
ATOM 927 O O . LEU A 1 111 ? 38.068 5.241 -55.153 1.00 97.94 111 LEU A O 1
ATOM 931 N N . GLU A 1 112 ? 37.952 5.921 -53.009 1.00 97.50 112 GLU A N 1
ATOM 932 C CA . GLU A 1 112 ? 38.915 7.023 -53.133 1.00 97.50 112 GLU A CA 1
ATOM 933 C C . GLU A 1 112 ? 40.284 6.498 -53.587 1.00 97.50 112 GLU A C 1
ATOM 935 O O . GLU A 1 112 ? 40.829 6.983 -54.577 1.00 97.50 112 GLU A O 1
ATOM 940 N N . GLN A 1 113 ? 40.786 5.434 -52.950 1.00 97.25 113 GLN A N 1
ATOM 941 C CA . GLN A 1 113 ? 42.050 4.802 -53.328 1.00 97.25 113 GLN A CA 1
ATOM 942 C C . GLN A 1 113 ? 42.019 4.254 -54.763 1.00 97.25 113 GLN A C 1
ATOM 944 O O . GLN A 1 113 ? 42.944 4.493 -55.539 1.00 97.25 113 GLN A O 1
ATOM 949 N N . SER A 1 114 ? 40.951 3.543 -55.144 1.00 97.12 114 SER A N 1
ATOM 950 C CA . SER A 1 114 ? 40.827 3.022 -56.509 1.00 97.12 114 SER A CA 1
ATOM 951 C C . SER A 1 114 ? 40.762 4.143 -57.547 1.00 97.12 114 SER A C 1
ATOM 953 O O . SER A 1 114 ? 41.241 3.959 -58.668 1.00 97.12 114 SER A O 1
ATOM 955 N N . ASN A 1 115 ? 40.155 5.281 -57.209 1.00 97.00 115 ASN A N 1
ATOM 956 C CA . ASN A 1 115 ? 40.097 6.435 -58.095 1.00 97.00 115 ASN A CA 1
ATOM 957 C C . ASN A 1 115 ? 41.485 7.077 -58.270 1.00 97.00 115 ASN A C 1
ATOM 959 O O . ASN A 1 115 ? 41.889 7.346 -59.402 1.00 97.00 115 ASN A O 1
ATOM 963 N N . ASP A 1 116 ? 42.247 7.236 -57.185 1.00 97.19 116 ASP A N 1
ATOM 964 C CA . ASP A 1 116 ? 43.629 7.731 -57.231 1.00 97.19 116 ASP A CA 1
ATOM 965 C C . ASP A 1 116 ? 44.532 6.840 -58.106 1.00 97.19 116 ASP A C 1
ATOM 967 O O . ASP A 1 116 ? 45.305 7.339 -58.933 1.00 97.19 116 ASP A O 1
ATOM 971 N N . ASP A 1 117 ? 44.404 5.514 -57.988 1.00 96.62 117 ASP A N 1
ATOM 972 C CA . ASP A 1 117 ? 45.152 4.546 -58.802 1.00 96.62 117 ASP A CA 1
ATOM 973 C C . ASP A 1 117 ? 44.787 4.631 -60.296 1.00 96.62 117 ASP A C 1
ATOM 975 O O . ASP A 1 117 ? 45.663 4.569 -61.175 1.00 96.62 117 ASP A O 1
ATOM 979 N N . LEU A 1 118 ? 43.501 4.823 -60.609 1.00 95.38 118 LEU A N 1
ATOM 980 C CA . LEU A 1 118 ? 43.029 5.032 -61.979 1.00 95.38 118 LEU A CA 1
ATOM 981 C C . LEU A 1 118 ? 43.560 6.343 -62.567 1.00 95.38 118 LEU A C 1
ATOM 983 O O . LEU A 1 118 ? 44.058 6.352 -63.698 1.00 95.38 118 LEU A O 1
ATOM 987 N N . GLU A 1 119 ? 43.505 7.442 -61.812 1.00 95.31 119 GLU A N 1
ATOM 988 C CA . GLU A 1 119 ? 44.074 8.721 -62.237 1.00 95.31 119 GLU A CA 1
ATOM 989 C C . GLU A 1 119 ? 45.577 8.616 -62.487 1.00 95.31 119 GLU A C 1
ATOM 991 O O . GLU A 1 119 ? 46.078 9.122 -63.496 1.00 95.31 119 GLU A O 1
ATOM 996 N N . ARG A 1 120 ? 46.306 7.925 -61.606 1.00 94.38 120 ARG A N 1
ATOM 997 C CA . ARG A 1 120 ? 47.741 7.685 -61.767 1.00 94.38 120 ARG A CA 1
ATOM 998 C C . ARG A 1 120 ? 48.040 6.902 -63.040 1.00 94.38 120 ARG A C 1
ATOM 1000 O O . ARG A 1 120 ? 48.924 7.298 -63.801 1.00 94.38 120 ARG A O 1
ATOM 1007 N N . THR A 1 121 ? 47.282 5.838 -63.300 1.00 93.19 121 THR A N 1
ATOM 1008 C CA . THR A 1 121 ? 47.412 5.033 -64.523 1.00 93.19 121 THR A CA 1
ATOM 1009 C C . THR A 1 121 ? 47.169 5.896 -65.759 1.00 93.19 121 THR A C 1
ATOM 1011 O O . THR A 1 121 ? 47.998 5.925 -66.669 1.00 93.19 121 THR A O 1
ATOM 1014 N N . LYS A 1 122 ? 46.095 6.694 -65.757 1.00 90.12 122 LYS A N 1
ATOM 1015 C CA . LYS A 1 122 ? 45.777 7.625 -66.846 1.00 90.12 122 LYS A CA 1
ATOM 1016 C C . LYS A 1 122 ? 46.903 8.632 -67.104 1.00 90.12 122 LYS A C 1
ATOM 1018 O O . LYS A 1 122 ? 47.213 8.891 -68.260 1.00 90.12 122 LYS A O 1
ATOM 1023 N N . ARG A 1 123 ? 47.536 9.168 -66.054 1.00 88.12 123 ARG A N 1
ATOM 1024 C CA . ARG A 1 123 ? 48.683 10.091 -66.173 1.00 88.12 123 ARG A CA 1
ATOM 1025 C C . ARG A 1 123 ? 49.964 9.411 -66.658 1.00 88.12 123 ARG A C 1
ATOM 1027 O O . ARG A 1 123 ? 50.791 10.080 -67.250 1.00 88.12 123 ARG A O 1
ATOM 1034 N N . SER A 1 124 ? 50.154 8.120 -66.388 1.00 84.94 124 SER A N 1
ATOM 1035 C CA . SER A 1 124 ? 51.329 7.367 -66.863 1.00 84.94 124 SER A CA 1
ATOM 1036 C C . SER A 1 124 ? 51.226 6.889 -68.315 1.00 84.94 124 SER A C 1
ATOM 1038 O O . SER A 1 124 ? 52.243 6.584 -68.930 1.00 84.94 124 SER A O 1
ATOM 1040 N N . VAL A 1 125 ? 50.003 6.789 -68.840 1.00 78.56 125 VAL A N 1
ATOM 1041 C CA . VAL A 1 125 ? 49.709 6.326 -70.207 1.00 78.56 125 VAL A CA 1
ATOM 1042 C C . VAL A 1 125 ? 49.526 7.500 -71.183 1.00 78.56 125 VAL A C 1
ATOM 1044 O O . VAL A 1 125 ? 49.579 7.295 -72.395 1.00 78.56 125 VAL A O 1
ATOM 1047 N N . SER A 1 126 ? 49.318 8.715 -70.666 1.00 62.97 126 SER A N 1
ATOM 1048 C CA . SER A 1 126 ? 49.143 9.957 -71.428 1.00 62.97 126 SER A CA 1
ATOM 1049 C C . SER A 1 126 ? 50.395 10.823 -71.418 1.00 62.97 126 SER A C 1
ATOM 1051 O O . SER A 1 126 ? 50.504 11.625 -72.371 1.00 62.97 126 SER A O 1
#

pLDDT: mean 93.48, std 11.66, range [36.41, 98.62]

Sequence (126 aa):
MVEPTTHKFASLEEELGFWKDMGKFSQEELQEFQQMSRDYEAELETELKQCEGRNKELLLNNNRLRMELENIKEKFESQHSDALRHISAMEENLAETTAVRDHLQKYIRELEQSNDDLERTKRSVS

InterPro domains:
  IPR033494 NUDE family [PTHR10921] (1-125)

Solvent-accessible surface area (backbone atoms only — not comparable to full-atom values): 6971 Å² total; per-residue (Å²): 132,84,77,83,77,82,80,83,64,97,43,73,65,55,44,54,48,52,56,51,52,50,53,48,50,56,49,51,54,50,52,52,52,51,48,53,51,52,54,51,50,53,50,52,54,51,52,50,53,50,51,52,51,52,50,52,53,51,51,53,51,50,53,51,52,52,52,53,51,49,54,51,48,55,51,48,53,53,53,50,53,51,48,51,54,49,50,52,54,50,53,51,52,50,51,52,52,50,52,53,50,54,50,51,56,51,50,51,53,54,50,52,52,54,49,53,52,51,51,52,50,54,63,74,77,104